Protein AF-A0A1V4FM97-F1 (afdb_monomer)

Structure (mmCIF, N/CA/C/O backbone):
data_AF-A0A1V4FM97-F1
#
_entry.id   AF-A0A1V4FM97-F1
#
loop_
_atom_site.group_PDB
_atom_site.id
_atom_site.type_symbol
_atom_site.label_atom_id
_atom_site.label_alt_id
_atom_site.label_comp_id
_atom_site.label_asym_id
_atom_site.label_entity_id
_atom_site.label_seq_id
_atom_site.pdbx_PDB_ins_code
_atom_site.Cartn_x
_atom_site.Cartn_y
_atom_site.Cartn_z
_atom_site.occupancy
_atom_site.B_iso_or_equiv
_atom_site.auth_seq_id
_atom_site.auth_comp_id
_atom_site.auth_asym_id
_atom_site.auth_atom_id
_atom_site.pdbx_PDB_model_num
ATOM 1 N N . MET A 1 1 ? 31.940 -5.369 -18.215 1.00 62.47 1 MET A N 1
ATOM 2 C CA . MET A 1 1 ? 30.727 -5.094 -19.027 1.00 62.47 1 MET A CA 1
ATOM 3 C C . MET A 1 1 ? 29.466 -5.795 -18.508 1.00 62.47 1 MET A C 1
ATOM 5 O O . MET A 1 1 ? 28.394 -5.213 -18.590 1.00 62.47 1 MET A O 1
ATOM 9 N N . THR A 1 2 ? 29.559 -6.991 -17.916 1.00 74.25 2 THR A N 1
ATOM 10 C CA . THR A 1 2 ? 28.399 -7.790 -17.460 1.00 74.25 2 THR A CA 1
ATOM 11 C C . THR A 1 2 ? 27.626 -7.177 -16.282 1.00 74.25 2 THR A C 1
ATOM 13 O O . THR A 1 2 ? 26.400 -7.227 -16.254 1.00 74.25 2 THR A O 1
ATOM 16 N N . GLN A 1 3 ? 28.321 -6.539 -15.333 1.00 78.31 3 GLN A N 1
ATOM 17 C CA . GLN A 1 3 ? 27.689 -5.939 -14.147 1.00 78.31 3 GLN A CA 1
ATOM 18 C C . GLN A 1 3 ? 26.850 -4.693 -14.484 1.00 78.31 3 GLN A C 1
ATOM 20 O O . GLN A 1 3 ? 25.767 -4.517 -13.939 1.00 78.31 3 GLN A O 1
ATOM 25 N N . ILE A 1 4 ? 27.294 -3.869 -15.442 1.00 86.81 4 ILE A N 1
ATOM 26 C CA . ILE A 1 4 ? 26.549 -2.679 -15.899 1.00 86.81 4 ILE A CA 1
ATOM 27 C C . ILE A 1 4 ? 25.224 -3.096 -16.553 1.00 86.81 4 ILE A C 1
ATOM 29 O O . ILE A 1 4 ? 24.183 -2.500 -16.283 1.00 86.81 4 ILE A O 1
ATOM 33 N N . ALA A 1 5 ? 25.244 -4.150 -17.374 1.00 88.56 5 ALA A N 1
ATOM 34 C CA . ALA A 1 5 ? 24.036 -4.697 -17.986 1.00 88.56 5 ALA A CA 1
ATOM 35 C C . ALA A 1 5 ? 23.077 -5.295 -16.938 1.00 88.56 5 ALA A C 1
ATOM 37 O O . ALA A 1 5 ? 21.870 -5.067 -17.011 1.00 88.56 5 ALA A O 1
ATOM 38 N N . ALA A 1 6 ? 23.607 -6.006 -15.936 1.00 89.00 6 ALA A N 1
ATOM 39 C CA . ALA A 1 6 ? 22.809 -6.543 -14.834 1.00 89.00 6 ALA A CA 1
ATOM 40 C C . ALA A 1 6 ? 22.141 -5.431 -14.003 1.00 89.00 6 ALA 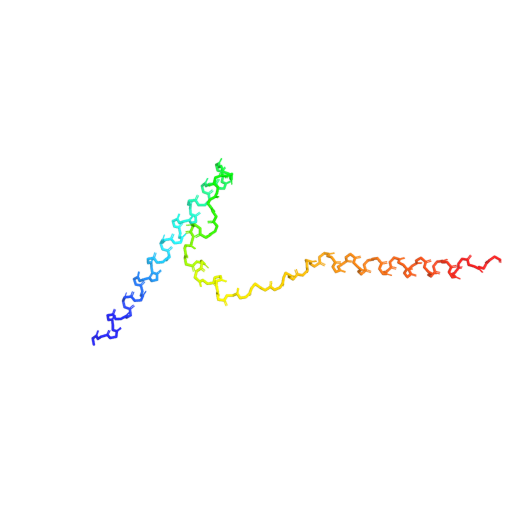A C 1
ATOM 42 O O . ALA A 1 6 ? 20.958 -5.538 -13.685 1.00 89.00 6 ALA A O 1
ATOM 43 N N . ASN A 1 7 ? 22.863 -4.344 -13.715 1.00 92.19 7 ASN A N 1
ATOM 44 C CA . ASN A 1 7 ? 22.332 -3.202 -12.968 1.00 92.19 7 ASN A CA 1
ATOM 45 C C . ASN A 1 7 ? 21.229 -2.475 -13.744 1.00 92.19 7 ASN A C 1
ATOM 47 O O . ASN A 1 7 ? 20.154 -2.258 -13.195 1.00 92.19 7 ASN A O 1
ATOM 51 N N . ARG A 1 8 ? 21.432 -2.207 -15.042 1.00 90.50 8 ARG A N 1
ATOM 52 C CA . ARG A 1 8 ? 20.383 -1.622 -15.899 1.00 90.50 8 ARG A CA 1
ATOM 53 C C . ARG A 1 8 ? 19.134 -2.498 -15.973 1.00 90.50 8 ARG A C 1
ATOM 55 O O . ARG A 1 8 ? 18.022 -1.986 -15.995 1.00 90.50 8 ARG A O 1
ATOM 62 N N . LYS A 1 9 ? 19.299 -3.824 -16.008 1.00 92.25 9 LYS A N 1
ATOM 63 C CA . LYS A 1 9 ? 18.164 -4.757 -16.005 1.00 92.25 9 LYS A CA 1
ATOM 64 C C . LYS A 1 9 ? 17.375 -4.693 -14.693 1.00 92.25 9 LYS A C 1
ATOM 66 O O . LYS A 1 9 ? 16.152 -4.761 -14.744 1.00 92.25 9 LYS A O 1
ATOM 71 N N . ARG A 1 10 ? 18.053 -4.560 -13.546 1.00 90.25 10 ARG A N 1
ATOM 72 C CA . ARG A 1 10 ? 17.394 -4.368 -12.241 1.00 90.25 10 ARG A CA 1
ATOM 73 C C . ARG A 1 10 ? 16.608 -3.064 -12.216 1.00 90.25 10 ARG A C 1
ATOM 75 O O . ARG A 1 10 ? 15.409 -3.103 -11.994 1.00 90.25 10 ARG A O 1
ATOM 82 N N . GLU A 1 11 ? 17.247 -1.963 -12.592 1.00 93.25 11 GLU A N 1
ATOM 83 C CA . GLU A 1 11 ? 16.611 -0.644 -12.634 1.00 93.25 11 GLU A CA 1
ATOM 84 C C . GLU A 1 11 ? 15.372 -0.622 -13.547 1.00 93.25 11 GLU A C 1
ATOM 86 O O . GLU A 1 11 ? 14.315 -0.132 -13.162 1.00 93.25 11 GLU A O 1
ATOM 91 N N . LEU A 1 12 ? 15.453 -1.232 -14.735 1.00 94.50 12 LEU A N 1
ATOM 92 C CA . LEU A 1 12 ? 14.300 -1.355 -15.635 1.00 94.50 12 LEU A CA 1
ATOM 93 C C . LEU A 1 12 ? 13.168 -2.201 -15.046 1.00 94.50 12 LEU A C 1
ATOM 95 O O . LEU A 1 12 ? 11.997 -1.903 -15.283 1.00 94.50 12 LEU A O 1
ATOM 99 N N . ASN A 1 13 ? 13.495 -3.265 -14.317 1.00 91.06 13 ASN A N 1
ATOM 100 C CA . ASN A 1 13 ? 12.489 -4.084 -13.651 1.00 91.06 13 ASN A CA 1
ATOM 101 C C . ASN A 1 13 ? 11.819 -3.315 -12.508 1.00 91.06 13 ASN A C 1
ATOM 103 O O . ASN A 1 13 ? 10.596 -3.365 -12.403 1.00 91.06 13 ASN A O 1
ATOM 107 N N . ASP A 1 14 ? 12.586 -2.557 -11.725 1.00 91.12 14 ASP A N 1
ATOM 108 C CA . ASP A 1 14 ? 12.067 -1.731 -10.632 1.00 91.12 14 ASP A CA 1
ATOM 109 C C . ASP A 1 14 ? 11.138 -0.632 -11.167 1.00 91.12 14 ASP A C 1
ATOM 111 O O . ASP A 1 14 ? 10.035 -0.432 -10.656 1.00 91.12 14 ASP A O 1
ATOM 115 N N . LEU A 1 15 ? 11.529 0.028 -12.263 1.00 93.88 15 LEU A N 1
ATOM 116 C CA . LEU A 1 15 ? 10.697 1.027 -12.939 1.00 93.88 15 LEU A CA 1
ATOM 117 C C . LEU A 1 15 ? 9.400 0.424 -13.490 1.00 93.88 15 LEU A C 1
ATOM 119 O O . LEU A 1 15 ? 8.335 1.024 -13.351 1.00 93.88 15 LEU A O 1
ATOM 123 N N . ARG A 1 16 ? 9.465 -0.770 -14.090 1.00 91.12 16 ARG A N 1
ATOM 124 C CA . ARG A 1 16 ? 8.272 -1.483 -14.572 1.00 91.12 16 ARG A CA 1
ATOM 125 C C . ARG A 1 16 ? 7.348 -1.885 -13.433 1.00 91.12 16 ARG A C 1
ATOM 127 O O . ARG A 1 16 ? 6.140 -1.710 -13.558 1.00 91.12 16 ARG A O 1
ATOM 134 N N . ALA A 1 17 ? 7.906 -2.402 -12.340 1.00 87.75 17 ALA A N 1
ATOM 135 C CA . ALA A 1 17 ? 7.137 -2.751 -11.156 1.00 87.75 17 ALA A CA 1
ATOM 136 C C . ALA A 1 17 ? 6.422 -1.512 -10.609 1.00 87.75 17 ALA A C 1
ATOM 138 O O . ALA A 1 17 ? 5.210 -1.546 -10.423 1.00 87.75 17 ALA A O 1
ATOM 139 N N . LYS A 1 18 ? 7.133 -0.388 -10.463 1.00 91.19 18 LYS A N 1
ATOM 140 C CA . LYS A 1 18 ? 6.540 0.877 -10.016 1.00 91.19 18 LYS A CA 1
ATOM 141 C C . LYS A 1 18 ? 5.405 1.349 -10.927 1.00 91.19 18 LYS A C 1
ATOM 143 O O . LYS A 1 18 ? 4.320 1.636 -10.437 1.00 91.19 18 LYS A O 1
ATOM 148 N N . ALA A 1 19 ? 5.622 1.365 -12.242 1.00 92.38 19 ALA A N 1
ATOM 149 C CA . ALA A 1 19 ? 4.597 1.778 -13.200 1.00 92.38 19 ALA A CA 1
ATOM 150 C C . ALA A 1 19 ? 3.343 0.886 -13.140 1.00 92.38 19 ALA A C 1
ATOM 152 O O . ALA A 1 19 ? 2.222 1.387 -13.218 1.00 92.38 19 ALA A O 1
ATOM 153 N N . TYR A 1 20 ? 3.521 -0.427 -12.966 1.00 89.88 20 TYR A N 1
ATOM 154 C CA . TYR A 1 20 ? 2.408 -1.357 -12.784 1.00 89.88 20 TYR A CA 1
ATOM 155 C C . TYR A 1 20 ? 1.626 -1.060 -11.495 1.00 89.88 20 TYR A C 1
ATOM 157 O O . TYR A 1 20 ? 0.397 -1.006 -11.528 1.00 89.88 20 TYR A O 1
ATOM 165 N N . MET A 1 21 ? 2.324 -0.827 -10.379 1.00 88.88 21 MET A N 1
ATOM 166 C CA . MET A 1 21 ? 1.696 -0.491 -9.096 1.00 88.88 21 MET A CA 1
ATOM 167 C C . MET A 1 21 ? 0.889 0.806 -9.177 1.00 88.88 21 MET A C 1
ATOM 169 O O . MET A 1 21 ? -0.270 0.828 -8.774 1.00 88.88 21 MET A O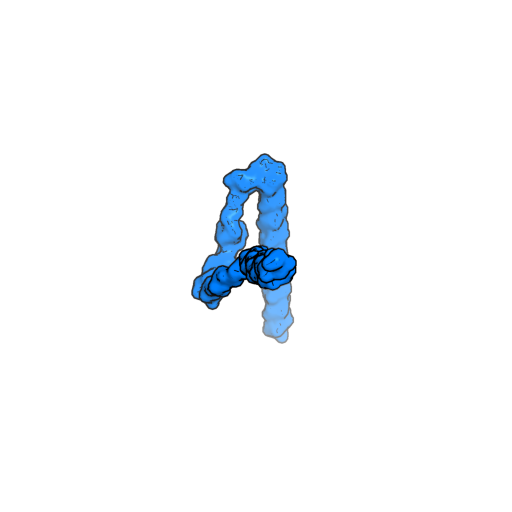 1
ATOM 173 N N . ASP A 1 22 ? 1.471 1.862 -9.748 1.00 91.75 22 ASP A N 1
ATOM 174 C CA . ASP A 1 22 ? 0.818 3.170 -9.857 1.00 91.75 22 ASP A CA 1
ATOM 175 C C . ASP A 1 22 ? -0.441 3.104 -10.741 1.00 91.75 22 ASP A C 1
ATOM 177 O O . ASP A 1 22 ? -1.468 3.700 -10.413 1.00 91.75 22 ASP A O 1
ATOM 181 N N . HIS A 1 23 ? -0.401 2.329 -11.831 1.00 90.44 23 HIS A N 1
ATOM 182 C CA . HIS A 1 23 ? -1.570 2.100 -12.685 1.00 90.44 23 HIS A CA 1
ATOM 183 C C . HIS A 1 23 ? -2.683 1.341 -11.954 1.00 90.44 23 HIS A C 1
ATOM 185 O O . HIS A 1 23 ? -3.846 1.725 -12.006 1.00 90.44 23 HIS A O 1
ATOM 191 N N . ARG A 1 24 ? -2.347 0.266 -11.233 1.00 86.81 24 ARG A N 1
ATOM 192 C CA . ARG A 1 24 ? -3.343 -0.479 -10.448 1.00 86.81 24 ARG A CA 1
ATOM 193 C C . ARG A 1 24 ? -3.930 0.360 -9.321 1.00 86.81 24 ARG A C 1
ATOM 195 O O . ARG A 1 24 ? -5.122 0.264 -9.048 1.00 86.81 24 ARG A O 1
ATOM 202 N N . LEU A 1 25 ? -3.123 1.206 -8.687 1.00 88.50 25 LEU A N 1
ATOM 203 C CA . LEU A 1 25 ? -3.600 2.142 -7.677 1.00 88.50 25 LEU A CA 1
ATOM 204 C C . LEU A 1 25 ? -4.632 3.113 -8.264 1.00 88.50 25 LEU A C 1
ATOM 206 O O . LEU A 1 25 ? -5.678 3.317 -7.654 1.00 88.50 25 LEU A O 1
ATOM 210 N N . SER A 1 26 ? -4.369 3.695 -9.438 1.00 88.75 26 SER A N 1
ATOM 211 C CA . SER A 1 26 ? -5.307 4.636 -10.057 1.00 88.75 26 SER A CA 1
ATOM 212 C C . SER A 1 26 ? -6.626 3.963 -10.452 1.00 88.75 26 SER A C 1
ATOM 214 O O . SER A 1 26 ? -7.686 4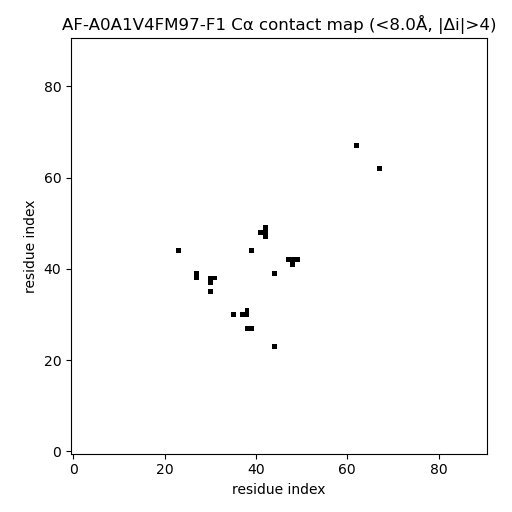.541 -10.210 1.00 88.75 26 SER A O 1
ATOM 216 N N . GLU A 1 27 ? -6.585 2.720 -10.948 1.00 87.75 27 GLU A N 1
ATOM 217 C CA . GLU A 1 27 ? -7.782 1.894 -11.166 1.00 87.75 27 GLU A CA 1
ATOM 218 C C . GLU A 1 27 ? -8.569 1.697 -9.862 1.00 87.75 27 GLU A C 1
ATOM 220 O O . GLU A 1 27 ? -9.774 1.945 -9.821 1.00 87.75 27 GLU A O 1
ATOM 225 N N . LEU A 1 28 ? -7.897 1.301 -8.775 1.00 86.81 28 LEU A N 1
ATOM 226 C CA . LEU A 1 28 ? -8.534 1.086 -7.471 1.00 86.81 28 LEU A CA 1
ATOM 227 C C . LEU A 1 28 ? -9.168 2.364 -6.916 1.00 86.81 28 LEU A C 1
ATOM 229 O O . LEU A 1 28 ? -10.273 2.311 -6.380 1.00 86.81 28 LEU A O 1
ATOM 233 N N . VAL A 1 29 ? -8.501 3.510 -7.064 1.00 88.25 29 VAL A N 1
ATOM 234 C CA . VAL A 1 29 ? -9.045 4.812 -6.656 1.00 88.25 29 VAL A CA 1
ATOM 235 C C . VAL A 1 29 ? -10.274 5.169 -7.493 1.00 88.25 29 VAL A C 1
ATOM 237 O O . VAL A 1 29 ? -11.276 5.616 -6.938 1.00 88.25 29 VAL A O 1
ATOM 240 N N . ALA A 1 30 ? -10.245 4.923 -8.806 1.00 88.62 30 ALA A N 1
ATOM 241 C CA . ALA A 1 30 ? -11.400 5.149 -9.672 1.00 88.62 30 ALA A CA 1
ATOM 242 C C . ALA A 1 30 ? -12.600 4.272 -9.270 1.00 88.62 30 ALA A C 1
ATOM 244 O O . ALA A 1 30 ? -13.726 4.771 -9.206 1.00 88.62 30 ALA A O 1
ATOM 245 N N . PHE A 1 31 ? -12.368 2.997 -8.936 1.00 87.50 31 PHE A N 1
ATOM 246 C CA . PHE A 1 31 ? -13.411 2.116 -8.404 1.00 87.50 31 PHE A CA 1
ATOM 247 C C . PHE A 1 31 ? -13.931 2.591 -7.047 1.00 87.50 31 PHE A C 1
ATOM 249 O O . PHE A 1 31 ? -15.141 2.673 -6.869 1.00 87.50 31 PHE A O 1
ATOM 256 N N . ALA A 1 32 ? -13.053 2.970 -6.115 1.00 85.25 32 ALA A N 1
ATOM 257 C CA . ALA A 1 32 ? -13.455 3.427 -4.786 1.00 85.25 32 ALA A CA 1
ATOM 258 C C . ALA A 1 32 ? -14.362 4.669 -4.828 1.00 85.25 32 ALA A C 1
ATOM 260 O O . ALA A 1 32 ? -15.269 4.792 -4.008 1.00 85.25 32 ALA A O 1
ATOM 261 N N . VAL A 1 33 ? -14.126 5.577 -5.781 1.00 88.31 33 VAL A N 1
ATOM 262 C CA . VAL A 1 33 ? -14.913 6.810 -5.932 1.00 88.31 33 VAL A CA 1
ATOM 263 C C . VAL A 1 33 ? -16.213 6.579 -6.709 1.00 88.31 33 VAL A C 1
ATOM 265 O O . VAL A 1 33 ? -17.223 7.192 -6.373 1.00 88.31 33 VAL A O 1
ATOM 268 N N . ASN A 1 34 ? -16.209 5.730 -7.743 1.00 90.44 34 ASN A N 1
ATOM 269 C CA . ASN A 1 34 ? -17.365 5.567 -8.632 1.00 90.44 34 ASN A CA 1
ATOM 270 C C . ASN A 1 34 ? -18.284 4.397 -8.234 1.00 90.44 34 ASN A C 1
ATOM 272 O O . ASN A 1 34 ? -19.499 4.559 -8.163 1.00 90.44 34 ASN A O 1
ATOM 276 N N . ASP A 1 35 ? -17.722 3.215 -7.974 1.00 88.75 35 ASP A N 1
ATOM 277 C CA . ASP A 1 35 ? -18.483 2.006 -7.646 1.00 88.75 35 ASP A CA 1
ATOM 278 C C . ASP A 1 35 ? -17.665 1.074 -6.731 1.00 88.75 35 ASP A C 1
ATOM 280 O O . ASP A 1 35 ? -16.974 0.163 -7.213 1.00 88.75 35 ASP A O 1
ATOM 284 N N . PRO A 1 36 ? -17.735 1.272 -5.401 1.00 82.94 36 PRO A N 1
ATOM 285 C CA . PRO A 1 36 ? -16.952 0.484 -4.456 1.00 82.94 36 PRO A CA 1
ATOM 286 C C . PRO A 1 36 ? -17.375 -0.992 -4.415 1.00 82.94 36 PRO A C 1
ATOM 288 O O . PRO A 1 36 ? -16.606 -1.827 -3.943 1.00 82.94 36 PRO A O 1
ATOM 291 N N . ALA A 1 37 ? -18.561 -1.352 -4.925 1.00 83.62 37 ALA A N 1
ATOM 292 C CA . ALA A 1 37 ? -19.020 -2.740 -4.951 1.00 83.62 37 ALA A CA 1
ATOM 293 C C . ALA A 1 37 ? -18.287 -3.586 -6.005 1.00 83.62 37 ALA A C 1
ATOM 295 O O . ALA A 1 37 ? -18.213 -4.807 -5.870 1.00 83.62 37 ALA A O 1
ATOM 296 N N . LYS A 1 38 ? -17.724 -2.949 -7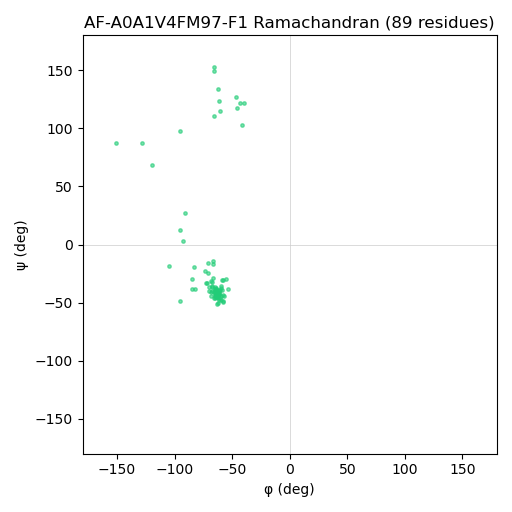.041 1.00 82.88 38 LYS A N 1
ATOM 297 C CA . LYS A 1 38 ? -16.937 -3.610 -8.09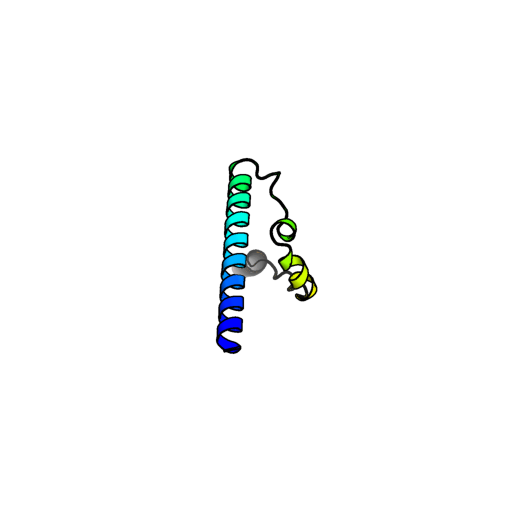6 1.00 82.88 38 LYS A CA 1
ATOM 298 C C . LYS A 1 38 ? -15.431 -3.579 -7.843 1.00 82.88 38 LYS A C 1
ATOM 300 O O . LYS A 1 38 ? -14.656 -3.874 -8.751 1.00 82.88 38 LYS A O 1
ATOM 305 N N . MET A 1 39 ? -15.003 -3.212 -6.636 1.00 82.06 39 MET A N 1
ATOM 306 C CA . MET A 1 39 ? -13.586 -3.171 -6.300 1.00 82.06 39 MET A CA 1
ATOM 307 C C . MET A 1 39 ? -12.971 -4.580 -6.426 1.00 82.06 39 MET A C 1
ATOM 309 O O . MET A 1 39 ? -13.466 -5.515 -5.787 1.00 82.06 39 MET A O 1
ATOM 313 N N . PRO A 1 40 ? -11.910 -4.762 -7.236 1.00 82.44 40 PRO A N 1
ATOM 314 C CA . PRO A 1 40 ? -11.251 -6.056 -7.364 1.00 82.44 40 PRO A CA 1
ATOM 315 C C . PRO A 1 40 ? -10.587 -6.447 -6.043 1.00 82.44 40 PRO A C 1
ATOM 317 O O . PRO A 1 40 ? -10.135 -5.593 -5.271 1.00 82.44 40 PRO A O 1
ATOM 320 N N . LYS A 1 41 ? -10.504 -7.754 -5.777 1.00 80.38 41 LYS A N 1
ATOM 321 C CA . LYS A 1 41 ? -9.835 -8.248 -4.566 1.00 80.38 41 LYS A CA 1
ATOM 322 C C . LYS A 1 41 ? -8.342 -7.924 -4.623 1.00 80.38 41 LYS A C 1
ATOM 324 O O . LYS A 1 41 ? -7.746 -7.858 -5.698 1.00 80.38 41 LYS A O 1
ATOM 329 N N . LEU A 1 42 ? -7.712 -7.788 -3.455 1.00 73.50 42 LEU A N 1
ATOM 330 C CA . LEU A 1 42 ? -6.287 -7.444 -3.345 1.00 73.50 42 LEU A CA 1
ATOM 331 C C . LEU A 1 42 ? -5.392 -8.398 -4.157 1.00 73.50 42 LEU A C 1
ATOM 333 O O . LEU A 1 42 ? -4.441 -7.977 -4.810 1.00 73.50 42 LEU A O 1
ATOM 337 N N . GLU A 1 43 ? -5.749 -9.679 -4.156 1.00 76.00 43 GLU A N 1
ATOM 338 C CA . GLU A 1 43 ? -5.043 -10.737 -4.874 1.00 76.00 43 GLU A CA 1
ATOM 339 C C . GLU A 1 43 ? -5.205 -10.678 -6.402 1.00 76.00 43 GLU A C 1
ATOM 341 O O . GLU A 1 43 ? -4.381 -11.222 -7.136 1.00 76.00 43 GLU A O 1
ATOM 346 N N . GLU A 1 44 ? -6.283 -10.063 -6.891 1.00 78.75 44 GLU A N 1
ATOM 347 C CA . GLU A 1 44 ? -6.553 -9.878 -8.321 1.00 78.75 44 GLU A CA 1
ATOM 348 C C . GLU A 1 44 ? -5.843 -8.627 -8.844 1.00 78.75 44 GLU A C 1
ATOM 350 O O . GLU A 1 44 ? -5.281 -8.640 -9.940 1.00 78.75 44 GLU A O 1
ATOM 355 N N . ALA A 1 45 ? -5.815 -7.561 -8.038 1.00 77.94 45 ALA A N 1
ATOM 356 C CA . ALA A 1 45 ? -5.081 -6.339 -8.354 1.00 77.94 45 ALA A CA 1
ATOM 357 C C . ALA A 1 45 ? -3.557 -6.575 -8.352 1.00 77.94 45 ALA A C 1
ATOM 359 O O . ALA A 1 45 ? -2.840 -6.095 -9.239 1.00 77.94 45 ALA A O 1
ATOM 360 N N . TYR A 1 46 ? -3.066 -7.373 -7.396 1.00 78.25 46 TYR A N 1
ATOM 361 C CA . TYR A 1 46 ? -1.644 -7.644 -7.198 1.00 78.25 46 TYR A CA 1
ATOM 362 C C . TYR A 1 46 ? -1.351 -9.152 -7.123 1.00 78.25 46 TYR A C 1
ATOM 364 O O . TYR A 1 46 ? -1.269 -9.721 -6.033 1.00 78.25 46 TYR A O 1
ATOM 372 N N . PRO A 1 47 ? -1.119 -9.814 -8.273 1.00 74.31 47 PRO A N 1
ATOM 373 C CA . PRO A 1 47 ? -0.901 -11.263 -8.327 1.00 74.31 47 PRO A CA 1
ATOM 374 C C . PRO A 1 47 ? 0.292 -11.754 -7.495 1.00 74.31 47 PRO A C 1
ATOM 376 O O . PRO A 1 47 ? 0.243 -12.849 -6.946 1.00 74.31 47 PRO A O 1
ATOM 379 N N . PHE A 1 48 ? 1.330 -10.926 -7.332 1.00 76.50 48 PHE A N 1
ATOM 380 C CA . PHE A 1 48 ? 2.516 -11.253 -6.528 1.00 76.50 48 PHE A CA 1
ATOM 381 C C . PHE A 1 48 ? 2.222 -11.388 -5.024 1.00 76.50 48 PHE A C 1
ATOM 383 O O . PHE A 1 48 ? 3.050 -11.894 -4.270 1.00 76.50 48 PHE A O 1
ATOM 390 N N . VAL A 1 49 ? 1.059 -10.927 -4.554 1.00 70.19 49 VAL A N 1
ATOM 391 C CA . VAL A 1 49 ? 0.652 -11.081 -3.153 1.00 70.19 49 VAL A CA 1
ATOM 392 C C . VAL A 1 49 ? 0.265 -12.533 -2.861 1.00 70.19 49 VAL A C 1
ATOM 394 O O . VAL A 1 49 ? 0.576 -13.023 -1.778 1.00 70.19 49 VAL A O 1
ATOM 397 N N . LYS A 1 50 ? -0.311 -13.258 -3.833 1.00 67.06 50 LYS A N 1
ATOM 398 C CA . LYS A 1 50 ? -0.652 -14.685 -3.678 1.00 67.06 50 LYS A CA 1
ATOM 399 C C . LYS A 1 50 ? 0.576 -15.536 -3.357 1.00 67.06 50 LYS A C 1
ATOM 401 O O . LYS A 1 50 ? 0.515 -16.411 -2.497 1.00 67.06 50 LYS A O 1
ATOM 406 N N . ASP A 1 51 ? 1.702 -15.227 -3.994 1.00 65.25 51 ASP A N 1
ATOM 407 C CA . ASP A 1 51 ? 2.959 -15.951 -3.789 1.00 65.25 51 ASP A CA 1
ATOM 408 C C . ASP A 1 51 ? 3.539 -15.719 -2.383 1.00 65.25 51 ASP A C 1
ATOM 410 O O . ASP A 1 51 ? 4.139 -16.622 -1.802 1.00 65.25 51 ASP A O 1
ATOM 414 N N . ASN A 1 52 ? 3.309 -14.534 -1.803 1.00 59.09 52 ASN A N 1
ATOM 415 C CA . ASN A 1 52 ? 3.785 -14.174 -0.464 1.00 59.09 52 ASN A CA 1
ATOM 416 C C . ASN A 1 52 ? 2.845 -14.647 0.659 1.00 59.09 52 ASN A C 1
ATOM 418 O O . ASN A 1 52 ? 3.315 -14.958 1.752 1.00 59.09 52 ASN A O 1
ATOM 422 N N . MET A 1 53 ? 1.535 -14.750 0.407 1.00 55.47 53 MET A N 1
ATOM 423 C CA . MET A 1 53 ? 0.577 -15.258 1.402 1.00 55.47 53 MET A CA 1
ATOM 424 C C . MET A 1 53 ? 0.781 -16.743 1.720 1.00 55.47 53 MET A C 1
ATOM 426 O O . MET A 1 53 ? 0.543 -17.157 2.847 1.00 55.47 53 MET A O 1
ATOM 430 N N . ASN A 1 54 ? 1.288 -17.538 0.773 1.00 55.09 54 ASN A N 1
ATOM 431 C CA . ASN A 1 54 ? 1.641 -18.939 1.031 1.00 55.09 54 ASN A CA 1
ATOM 432 C C . ASN A 1 54 ? 2.885 -19.099 1.929 1.00 55.09 54 ASN A C 1
ATOM 434 O O . ASN A 1 54 ? 3.127 -20.190 2.436 1.00 55.09 54 ASN A O 1
ATOM 438 N N . GLN A 1 55 ? 3.685 -18.039 2.109 1.00 55.00 55 GLN A N 1
ATOM 439 C CA . GLN A 1 55 ? 4.915 -18.054 2.915 1.00 55.00 55 GLN A CA 1
ATOM 440 C C . GLN A 1 55 ? 4.758 -17.357 4.271 1.00 55.00 55 GLN A C 1
ATOM 442 O O . GLN A 1 55 ? 5.557 -17.591 5.174 1.00 55.00 55 GLN A O 1
ATOM 447 N N . MET A 1 56 ? 3.738 -16.512 4.430 1.00 51.81 56 MET A N 1
ATOM 448 C CA . MET A 1 56 ? 3.382 -15.922 5.713 1.00 51.81 56 MET A CA 1
ATOM 449 C C . MET A 1 56 ? 2.286 -16.773 6.346 1.00 51.81 56 MET A C 1
ATOM 451 O O . MET A 1 56 ? 1.108 -16.611 6.034 1.00 51.81 56 MET A O 1
ATOM 455 N N . GLU A 1 57 ? 2.673 -17.673 7.253 1.00 53.31 57 GLU A N 1
ATOM 456 C CA . GLU A 1 57 ? 1.757 -18.162 8.284 1.00 53.31 57 GLU A CA 1
ATOM 457 C C . GLU A 1 57 ? 0.985 -16.954 8.825 1.00 53.31 57 GLU A C 1
ATOM 459 O O . GLU A 1 57 ? 1.591 -15.959 9.234 1.00 53.31 57 GLU A O 1
ATOM 464 N N . GLN A 1 58 ? -0.345 -17.004 8.725 1.00 51.84 58 GLN A N 1
ATOM 465 C CA . GLN A 1 58 ? -1.233 -15.935 9.168 1.00 51.84 58 GLN A CA 1
ATOM 466 C C . GL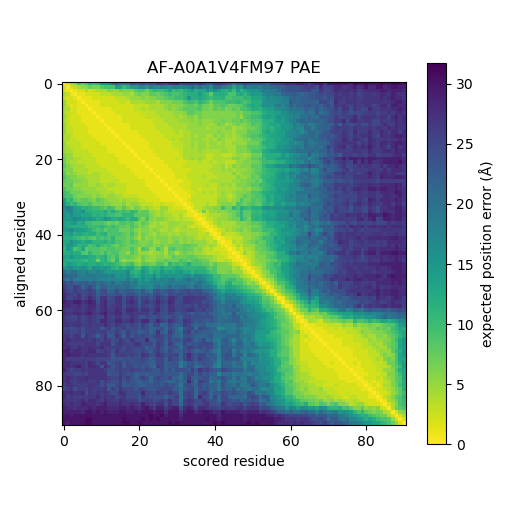N A 1 58 ? -0.773 -15.479 10.558 1.00 51.84 58 GLN A C 1
ATOM 468 O O . GLN A 1 58 ? -0.769 -16.307 11.476 1.00 51.84 58 GLN A O 1
ATOM 473 N N . PRO A 1 59 ? -0.346 -14.216 10.754 1.00 51.34 59 PRO A N 1
ATOM 474 C CA . PRO A 1 59 ? -0.050 -13.755 12.096 1.00 51.34 59 PRO A CA 1
ATOM 475 C C . PRO A 1 59 ? -1.353 -13.892 12.875 1.00 51.34 59 PRO A C 1
ATOM 477 O O . PRO A 1 59 ? -2.346 -13.264 12.506 1.00 51.34 59 PRO A O 1
ATOM 480 N N . ALA A 1 60 ? -1.351 -14.775 13.881 1.00 57.16 60 ALA A N 1
ATOM 481 C CA . ALA A 1 60 ? -2.498 -15.059 14.734 1.00 57.16 60 ALA A CA 1
ATOM 482 C C . ALA A 1 60 ? -3.223 -13.747 15.036 1.00 57.16 60 ALA A C 1
ATOM 484 O O . ALA A 1 60 ? -2.568 -12.811 15.505 1.00 57.16 60 ALA A O 1
ATOM 485 N N . GLU A 1 61 ? -4.515 -13.670 14.685 1.00 60.53 61 GLU A N 1
ATOM 486 C CA . GLU A 1 61 ? -5.346 -12.472 14.819 1.00 60.53 61 GLU A CA 1
ATOM 487 C C . GLU A 1 61 ? -5.043 -11.799 16.155 1.00 60.53 61 GLU A C 1
ATOM 489 O O . GLU A 1 61 ? -5.425 -12.272 17.228 1.00 60.53 61 GLU A O 1
ATOM 494 N N . LYS A 1 62 ? -4.264 -10.717 16.097 1.00 67.19 62 LYS A N 1
ATOM 495 C CA . LYS A 1 62 ? -3.868 -9.975 17.284 1.00 67.19 62 LYS A CA 1
ATOM 496 C C . LYS A 1 62 ? -5.166 -9.383 17.804 1.00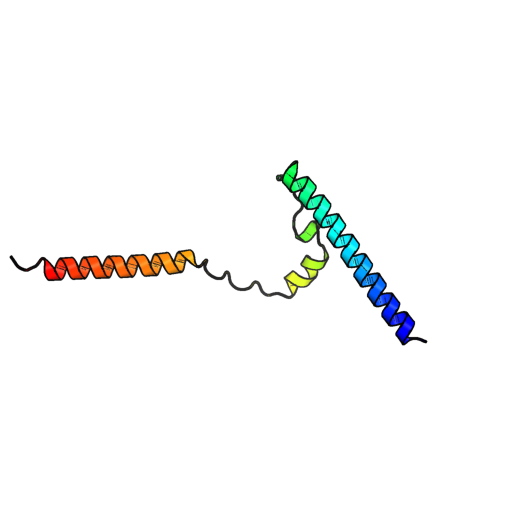 67.19 62 LYS A C 1
ATOM 498 O O . LYS A 1 62 ? -5.757 -8.552 17.117 1.00 67.19 62 LYS A O 1
ATOM 503 N N . GLU A 1 63 ? -5.646 -9.879 18.946 1.00 69.12 63 GLU A N 1
ATOM 504 C CA . GLU A 1 63 ? -6.914 -9.420 19.507 1.00 69.12 63 GLU A CA 1
ATOM 505 C C . GLU A 1 63 ? -6.957 -7.888 19.476 1.00 69.12 63 GLU A C 1
ATOM 507 O O . GLU A 1 63 ? -6.001 -7.252 19.934 1.00 69.12 63 GLU A O 1
ATOM 512 N N . PRO A 1 64 ? -8.013 -7.295 18.895 1.00 80.38 64 PRO A N 1
ATOM 513 C CA . PRO A 1 64 ? -8.052 -5.861 18.682 1.00 80.38 64 PRO A CA 1
ATOM 514 C C . PRO A 1 64 ? -8.011 -5.144 20.035 1.00 80.38 64 PRO A C 1
ATOM 516 O O . PRO A 1 64 ? -8.727 -5.528 20.962 1.00 80.38 64 PRO A O 1
ATOM 519 N N . ASP A 1 65 ? -7.170 -4.111 20.146 1.00 81.56 65 ASP A N 1
ATOM 520 C CA . ASP A 1 65 ? -6.781 -3.506 21.431 1.00 81.56 65 ASP A CA 1
ATOM 521 C C . ASP A 1 65 ? -7.977 -3.044 22.287 1.00 81.56 65 ASP A C 1
ATOM 523 O O . ASP A 1 65 ? -7.950 -3.172 23.510 1.00 81.56 65 ASP A O 1
ATOM 527 N N . TRP A 1 66 ? -9.092 -2.653 21.660 1.00 85.12 66 TRP A N 1
ATOM 528 C CA . TRP A 1 66 ? -10.324 -2.273 22.364 1.00 85.12 66 TRP A CA 1
ATOM 529 C C . TRP A 1 66 ? -10.893 -3.382 23.268 1.00 85.12 66 TRP A C 1
ATOM 531 O O . TRP A 1 66 ? -11.512 -3.081 24.290 1.00 85.12 66 TRP A O 1
ATOM 541 N N . LYS A 1 67 ? -10.692 -4.666 22.927 1.00 86.88 67 LYS A N 1
ATOM 542 C CA . LYS A 1 67 ? -11.141 -5.793 23.766 1.00 86.88 67 LYS A CA 1
ATOM 543 C C . LYS A 1 67 ? -10.356 -5.860 25.072 1.00 86.88 67 LYS A C 1
ATOM 545 O O . LYS A 1 67 ? -10.920 -6.186 26.117 1.00 86.88 67 LYS A O 1
ATOM 550 N N . ARG A 1 68 ? -9.065 -5.520 25.024 1.00 85.62 68 ARG A N 1
ATOM 551 C CA . ARG A 1 68 ? -8.204 -5.458 26.212 1.00 85.62 68 ARG A CA 1
ATOM 552 C C . ARG A 1 68 ? -8.634 -4.313 27.117 1.00 85.62 68 ARG A C 1
ATOM 554 O O . ARG A 1 68 ? -8.810 -4.519 28.317 1.00 85.62 68 ARG A O 1
ATOM 561 N N . ASP A 1 69 ? -8.904 -3.152 26.531 1.00 89.00 69 ASP A N 1
ATOM 562 C CA . ASP A 1 69 ? -9.373 -1.977 27.268 1.00 89.00 69 ASP A CA 1
ATOM 563 C C . ASP A 1 69 ? -10.737 -2.220 27.929 1.00 89.00 69 ASP A C 1
ATOM 565 O O . ASP A 1 69 ? -10.948 -1.856 29.089 1.00 89.00 69 ASP A O 1
ATOM 569 N N . GLN A 1 70 ? -11.646 -2.924 27.244 1.00 89.38 70 GLN A N 1
ATOM 570 C CA . GLN A 1 70 ? -12.938 -3.322 27.804 1.00 89.38 70 GLN A CA 1
ATOM 571 C C . GLN A 1 70 ? -12.777 -4.206 29.050 1.00 89.38 70 GLN A C 1
ATOM 573 O O . GLN A 1 70 ? -13.453 -3.984 30.060 1.00 89.38 70 GLN A O 1
ATOM 578 N N . ALA A 1 71 ? -11.870 -5.186 29.007 1.00 90.12 71 ALA A N 1
ATOM 579 C CA . ALA A 1 71 ? -11.613 -6.070 30.139 1.00 90.12 71 ALA A CA 1
ATOM 580 C C . ALA A 1 71 ? -11.047 -5.305 31.349 1.00 90.12 71 ALA A C 1
ATOM 582 O O . ALA A 1 71 ? -11.486 -5.526 32.482 1.00 90.12 71 ALA A O 1
ATOM 583 N N . ILE A 1 72 ? -10.125 -4.364 31.116 1.00 91.62 72 ILE A N 1
ATOM 584 C CA . ILE A 1 72 ? -9.547 -3.512 32.166 1.00 91.62 72 ILE A CA 1
ATOM 585 C C . ILE A 1 72 ? -10.636 -2.657 32.823 1.00 91.62 72 ILE A C 1
ATOM 587 O O . ILE A 1 72 ? -10.725 -2.605 34.054 1.00 91.62 72 ILE A O 1
ATOM 591 N N . LEU A 1 73 ? -11.508 -2.041 32.020 1.00 93.19 73 LEU A N 1
ATOM 592 C CA . LEU A 1 73 ? -12.604 -1.215 32.520 1.00 93.19 73 LEU A CA 1
ATOM 593 C C . LEU A 1 73 ? -13.573 -2.023 33.397 1.00 93.19 73 LEU A C 1
ATOM 595 O O . LEU A 1 73 ? -13.962 -1.568 34.476 1.00 93.19 73 LEU A O 1
ATOM 599 N N . MET A 1 74 ? -13.936 -3.242 32.979 1.00 91.75 74 MET A N 1
ATOM 600 C CA . MET A 1 74 ? -14.813 -4.111 33.773 1.00 91.75 74 MET A CA 1
ATOM 601 C C . MET A 1 74 ? -14.185 -4.488 35.120 1.00 91.75 74 MET A C 1
ATOM 603 O O . MET A 1 74 ? -14.870 -4.426 36.144 1.00 91.75 74 MET A O 1
ATOM 607 N N . GLN A 1 75 ? -12.889 -4.818 35.151 1.00 91.94 75 GLN A N 1
ATOM 608 C CA . GLN A 1 75 ? -12.180 -5.123 36.400 1.00 91.94 75 GLN A CA 1
ATOM 609 C C . GLN A 1 75 ? -12.149 -3.920 37.351 1.00 91.94 75 GLN A C 1
ATOM 611 O O . GLN A 1 75 ? -12.372 -4.067 38.554 1.00 91.94 75 GLN A O 1
ATOM 616 N N . GLN A 1 76 ? -11.905 -2.715 36.830 1.00 91.94 76 GLN A N 1
ATOM 617 C CA . GLN A 1 76 ? -11.917 -1.489 37.631 1.00 91.94 76 GLN A CA 1
ATOM 618 C C . GLN A 1 76 ? -13.312 -1.194 38.196 1.00 91.94 76 GLN A C 1
ATOM 620 O O . GLN A 1 76 ? -13.449 -0.921 39.389 1.00 91.94 76 GLN A O 1
ATOM 625 N N . ALA A 1 77 ? -14.360 -1.326 37.378 1.00 91.25 77 ALA A N 1
ATOM 626 C CA . ALA A 1 77 ? -15.739 -1.143 37.822 1.00 91.25 77 ALA A CA 1
ATOM 627 C C . ALA A 1 77 ? -16.136 -2.147 38.920 1.00 91.25 77 ALA A C 1
ATOM 629 O O . ALA A 1 77 ? -16.810 -1.777 39.882 1.00 91.25 77 ALA A O 1
ATOM 630 N N . GLN A 1 78 ? -15.693 -3.404 38.815 1.00 88.62 78 GLN A N 1
ATOM 631 C CA . GLN A 1 78 ? -15.906 -4.419 39.852 1.00 88.62 78 GLN A CA 1
ATOM 632 C C . GLN A 1 78 ? -15.220 -4.044 41.170 1.00 88.62 78 GLN A C 1
ATOM 634 O O . GLN A 1 78 ? -15.858 -4.124 42.220 1.00 88.62 78 GLN A O 1
ATOM 639 N N . ARG A 1 79 ? -13.969 -3.567 41.123 1.00 88.00 79 ARG A N 1
ATOM 640 C CA . ARG A 1 79 ? -13.245 -3.102 42.319 1.00 88.00 79 ARG A CA 1
ATOM 641 C C . ARG A 1 79 ? -13.946 -1.926 42.998 1.00 88.00 79 ARG A C 1
ATOM 643 O O . ARG A 1 79 ? -14.077 -1.927 44.216 1.00 88.00 79 ARG A O 1
ATOM 650 N N . ILE A 1 80 ? -14.447 -0.958 42.228 1.00 86.06 80 ILE A N 1
ATOM 651 C CA . ILE A 1 80 ? -15.193 0.191 42.773 1.00 86.06 80 ILE A CA 1
ATOM 652 C C . ILE A 1 80 ? -16.495 -0.272 43.437 1.00 86.06 80 ILE A C 1
ATOM 654 O O . ILE A 1 80 ? -16.831 0.184 44.527 1.00 86.06 80 ILE A O 1
ATOM 658 N N . ARG A 1 81 ? -17.222 -1.211 42.815 1.00 83.44 81 ARG A N 1
ATOM 659 C CA . ARG A 1 81 ? -18.445 -1.785 43.400 1.00 83.44 81 ARG A CA 1
ATOM 660 C C . ARG A 1 81 ? -18.169 -2.517 44.711 1.00 83.44 81 ARG A C 1
ATOM 662 O O . ARG A 1 81 ? -18.941 -2.351 45.648 1.00 83.44 81 ARG A O 1
ATOM 669 N N . GLN A 1 82 ? -17.093 -3.302 44.777 1.00 84.88 82 GLN A N 1
ATOM 670 C CA . GLN A 1 82 ? -16.668 -3.984 46.004 1.00 84.88 82 GLN A CA 1
ATOM 671 C C . GLN A 1 82 ? -16.304 -2.972 47.092 1.00 84.88 82 GLN A C 1
ATOM 673 O O . GLN A 1 82 ? -16.892 -3.004 48.164 1.00 84.88 82 GLN A O 1
ATOM 678 N N . PHE A 1 83 ? -15.461 -1.988 46.772 1.00 82.56 83 PHE A N 1
ATOM 679 C CA . PHE A 1 83 ? -15.078 -0.936 47.712 1.00 82.56 83 PHE A CA 1
ATOM 680 C C . PHE A 1 83 ? -16.282 -0.160 48.264 1.00 82.56 83 PHE A C 1
ATOM 682 O O . PHE A 1 83 ? -16.372 0.073 49.465 1.00 82.56 83 PHE A O 1
ATOM 689 N N . ASN A 1 84 ? -17.242 0.209 47.412 1.00 79.06 84 ASN A N 1
ATOM 690 C CA . ASN A 1 84 ? -18.453 0.905 47.852 1.00 79.06 84 ASN A CA 1
ATOM 691 C C . ASN A 1 84 ? -19.359 0.017 48.717 1.00 79.06 84 ASN A C 1
ATOM 693 O O . ASN A 1 84 ? -20.016 0.525 49.622 1.00 79.06 84 ASN A O 1
ATOM 697 N N . LYS A 1 85 ? -19.390 -1.296 48.461 1.00 77.56 85 LYS A N 1
ATOM 698 C CA . LYS A 1 85 ? -20.139 -2.262 49.273 1.00 77.56 85 LYS A CA 1
ATOM 699 C C . LYS A 1 85 ? -19.499 -2.452 50.651 1.00 77.56 85 LYS A C 1
ATOM 701 O O . LYS A 1 85 ? -20.216 -2.479 51.643 1.00 77.56 85 LYS A O 1
ATOM 706 N N . ASP A 1 86 ? -18.172 -2.501 50.709 1.00 71.94 86 ASP A N 1
ATOM 707 C CA . ASP A 1 86 ? -17.415 -2.662 51.954 1.00 71.94 86 ASP A CA 1
ATOM 708 C C . ASP A 1 86 ? -17.451 -1.386 52.813 1.00 71.94 86 ASP A C 1
ATOM 710 O O . ASP A 1 86 ? -17.497 -1.454 54.038 1.00 71.94 86 ASP A O 1
ATOM 714 N N . LYS A 1 87 ? -17.488 -0.205 52.179 1.00 69.12 87 LYS A N 1
ATOM 715 C CA . LYS A 1 87 ? -17.578 1.094 52.868 1.00 69.12 87 LYS A CA 1
ATOM 716 C C . LYS A 1 87 ? -19.009 1.487 53.264 1.00 69.12 87 LYS A C 1
ATOM 718 O O . LYS A 1 87 ? -19.177 2.342 54.124 1.00 69.12 87 LYS A O 1
ATOM 723 N N . GLY A 1 88 ? -20.019 0.882 52.634 1.00 57.69 88 GLY A N 1
ATOM 724 C CA . GLY A 1 88 ? -21.445 1.085 52.917 1.00 57.69 88 GLY A CA 1
ATOM 725 C C . GLY A 1 88 ? -22.048 0.099 53.926 1.00 57.69 88 GLY A C 1
ATOM 726 O O . GLY A 1 88 ? -23.246 0.160 54.166 1.00 57.69 88 GLY A O 1
ATOM 727 N N . GLY A 1 89 ? -21.251 -0.807 54.504 1.00 49.84 89 GLY A N 1
ATOM 728 C CA . GLY A 1 89 ? -21.674 -1.761 55.542 1.00 49.84 89 GLY A CA 1
ATOM 729 C C . GLY A 1 89 ? -21.504 -1.256 56.980 1.00 49.84 89 GLY A C 1
ATOM 730 O O . GLY A 1 89 ? -21.274 -2.064 57.874 1.00 49.84 89 GLY A O 1
ATOM 731 N N . GLY A 1 90 ? -21.542 0.062 57.186 1.00 49.62 90 GLY A N 1
ATOM 732 C CA . GLY A 1 90 ? -21.499 0.709 58.497 1.00 49.62 90 GLY A CA 1
ATOM 733 C C . GLY A 1 90 ? -22.754 1.544 58.731 1.00 49.62 90 GLY A C 1
ATOM 734 O O . GLY A 1 90 ? -22.669 2.770 58.735 1.00 49.62 90 GLY A O 1
ATOM 735 N N . GLU A 1 91 ? -23.896 0.871 58.872 1.00 42.88 91 GLU A N 1
ATOM 736 C CA . GLU A 1 91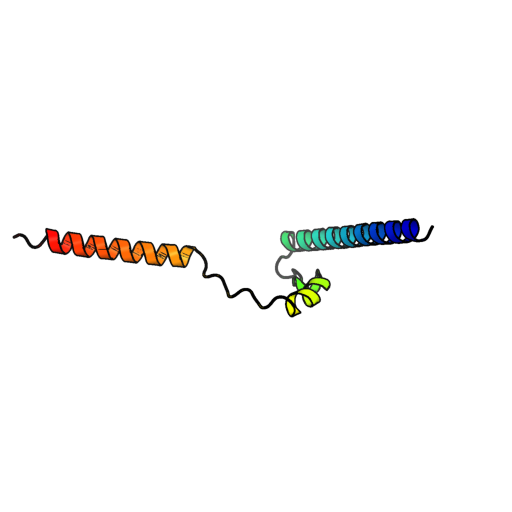 ? -25.029 1.343 59.681 1.00 42.88 91 GLU A CA 1
ATOM 737 C C . GLU A 1 91 ? -25.050 0.548 60.988 1.00 42.88 91 GLU A C 1
ATOM 739 O O . GLU A 1 91 ? -24.803 -0.681 60.926 1.00 42.88 91 GLU A O 1
#

Foldseek 3Di:
DVVVVVVVVVVVVVVVVVVLVVVLVVVQVVCVVPPVPPRDDPCVSPVVVVVVVVVDPPPPPPPPVVVVVVVVVVVVVVVVVVVCVVVVPPD

pLDDT: mean 79.75, std 13.31, range [42.88, 94.5]

Solvent-accessible surface area (backbone atoms only — not comparable to full-atom values): 5450 Å² total; per-residue (Å²): 117,69,65,64,55,52,51,53,52,50,53,51,50,53,51,50,51,49,54,54,51,55,52,49,49,53,52,50,52,51,26,61,75,76,41,59,87,72,52,72,53,72,55,73,73,37,60,74,49,56,69,50,54,78,70,47,76,74,76,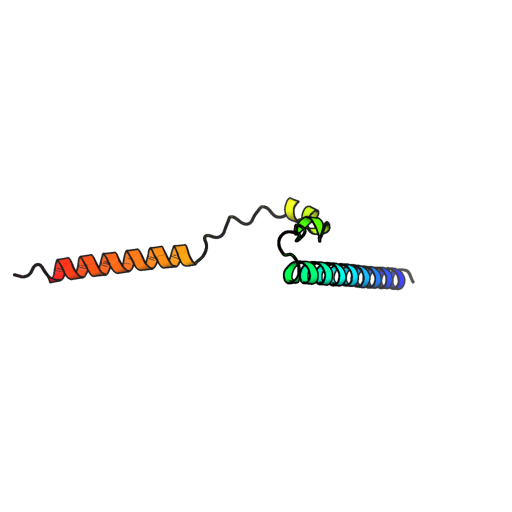72,81,70,76,61,67,67,60,57,54,51,54,52,51,52,54,52,54,51,51,51,53,49,52,53,53,68,69,63,70,77,127

Organism: Limosilactobacillus reuteri (NCBI:txid1598)

Radius of gyration: 27.34 Å; Cα contacts (8 Å, |Δi|>4): 13; chains: 1; bounding box: 56×26×79 Å

Mean predicted aligned error: 15.2 Å

Secondary structure (DSSP, 8-state):
-HHHHHHHHHHHHHHHHHHHHHHHHHHHHHHHHH-GGGPPPHHHH-THHHHHHTTS--------HHHHHHHHHHHHHHHHHHHHHHHT---

Sequence (91 aa):
MTQIAANRKRELNDLRAKAYMDHRLSELVAFAVNDPAKMPKLEEAYPFVKDNMNQMEQPAEKEPDWKRDQAILMQQAQRIRQFNKDKGGGE